Protein AF-A0A7Y6UFZ5-F1 (afdb_monomer)

Mean predicted aligned error: 14.26 Å

pLDDT: mean 81.57, std 20.0, range [37.06, 98.56]

Radius of gyration: 26.47 Å; Cα contacts (8 Å, |Δi|>4): 236; chains: 1; bounding box: 90×26×56 Å

Structure (mmCIF, N/CA/C/O backbone):
data_AF-A0A7Y6UFZ5-F1
#
_entry.id   AF-A0A7Y6UFZ5-F1
#
loop_
_atom_site.group_PDB
_atom_site.id
_atom_site.type_symbol
_atom_site.label_atom_id
_atom_site.label_alt_id
_atom_site.label_comp_id
_atom_site.label_asym_id
_atom_site.label_entity_id
_atom_site.label_seq_id
_atom_site.pdbx_PDB_ins_code
_atom_site.Cartn_x
_atom_site.Cartn_y
_atom_site.Cartn_z
_atom_site.occupancy
_atom_site.B_iso_or_equiv
_atom_site.auth_seq_id
_atom_site.auth_comp_id
_atom_site.auth_asym_id
_atom_site.auth_atom_id
_atom_site.pdbx_PDB_model_num
ATOM 1 N N . MET A 1 1 ? 37.776 -9.067 -26.730 1.00 43.53 1 MET A N 1
ATOM 2 C CA . MET A 1 1 ? 36.365 -8.704 -26.472 1.00 43.53 1 MET A CA 1
ATOM 3 C C . MET A 1 1 ? 35.524 -9.290 -27.595 1.00 43.53 1 MET A C 1
ATOM 5 O O . MET A 1 1 ? 35.653 -8.850 -28.727 1.00 43.53 1 MET A O 1
ATOM 9 N N . GLN A 1 2 ? 34.776 -10.357 -27.317 1.00 44.69 2 GLN A N 1
ATOM 10 C CA . GLN A 1 2 ? 33.987 -11.095 -28.309 1.00 44.69 2 GLN A CA 1
ATOM 11 C C . GLN A 1 2 ? 32.560 -10.531 -28.313 1.00 44.69 2 GLN A C 1
ATOM 13 O O . GLN A 1 2 ? 31.870 -10.608 -27.299 1.00 44.69 2 GLN A O 1
ATOM 18 N N . ARG A 1 3 ? 32.130 -9.934 -29.431 1.00 48.25 3 ARG A N 1
ATOM 19 C CA . ARG A 1 3 ? 30.730 -9.545 -29.645 1.00 48.25 3 ARG A CA 1
ATOM 20 C C . ARG A 1 3 ? 29.915 -10.808 -29.917 1.00 48.25 3 ARG A C 1
ATOM 22 O O . ARG A 1 3 ? 30.244 -11.560 -30.829 1.00 48.25 3 ARG A O 1
ATOM 29 N N . ARG A 1 4 ? 28.881 -11.046 -29.113 1.00 58.22 4 ARG A N 1
ATOM 30 C CA . ARG A 1 4 ? 27.859 -12.061 -29.377 1.00 58.22 4 ARG A CA 1
ATOM 31 C C . ARG A 1 4 ? 26.623 -11.344 -29.897 1.00 58.22 4 ARG A C 1
ATOM 33 O O . ARG A 1 4 ? 26.007 -10.582 -29.160 1.00 58.22 4 ARG A O 1
ATOM 40 N N . GLU A 1 5 ? 26.308 -11.567 -31.164 1.00 55.03 5 GLU A N 1
ATOM 41 C CA . GLU A 1 5 ? 25.048 -11.146 -31.767 1.00 55.03 5 GLU A CA 1
ATOM 42 C C . GLU A 1 5 ? 23.989 -12.202 -31.439 1.00 55.03 5 GLU A C 1
ATOM 44 O O . GLU A 1 5 ? 24.172 -13.385 -31.728 1.00 55.03 5 GLU A O 1
ATOM 49 N N . PHE A 1 6 ? 22.911 -11.785 -30.774 1.00 57.38 6 PHE A N 1
ATOM 50 C CA . PHE A 1 6 ? 21.742 -12.621 -30.515 1.00 57.38 6 PHE A CA 1
ATOM 51 C C . PHE A 1 6 ? 20.634 -12.196 -31.477 1.00 57.38 6 PHE A C 1
ATOM 53 O O . PHE A 1 6 ? 20.006 -11.151 -31.317 1.00 57.38 6 PHE A O 1
ATOM 60 N N . MET A 1 7 ? 20.442 -13.010 -32.509 1.00 42.91 7 MET A N 1
ATOM 61 C CA . MET A 1 7 ? 19.398 -12.870 -33.513 1.00 42.91 7 MET A CA 1
ATOM 62 C C . MET A 1 7 ? 18.143 -13.586 -32.999 1.00 42.91 7 MET A C 1
ATOM 64 O O . MET A 1 7 ? 18.094 -14.813 -32.962 1.00 42.91 7 MET A O 1
ATOM 68 N N . TRP A 1 8 ? 17.142 -12.822 -32.562 1.00 44.03 8 TRP A N 1
ATOM 69 C CA . TRP A 1 8 ? 15.833 -13.353 -32.177 1.00 44.03 8 TRP A CA 1
ATOM 70 C C . TRP A 1 8 ? 14.932 -13.414 -33.412 1.00 44.03 8 TRP A C 1
ATOM 72 O O . TRP A 1 8 ? 14.531 -12.385 -33.952 1.00 44.03 8 TRP A O 1
ATOM 82 N N . MET A 1 9 ? 14.619 -14.628 -33.871 1.00 52.88 9 MET A N 1
ATOM 83 C CA . MET A 1 9 ? 13.541 -14.851 -34.834 1.00 52.88 9 MET A CA 1
ATOM 84 C C . MET A 1 9 ? 12.204 -14.845 -34.088 1.00 52.88 9 MET A C 1
ATOM 86 O O . MET A 1 9 ? 11.879 -15.792 -33.375 1.00 52.88 9 MET A O 1
ATOM 90 N N . PHE A 1 10 ? 11.427 -13.774 -34.257 1.00 50.97 10 PHE A N 1
ATOM 91 C CA . PHE A 1 10 ? 10.026 -13.741 -33.851 1.00 50.97 10 PHE A CA 1
ATOM 92 C C . PHE A 1 10 ? 9.200 -14.549 -34.853 1.00 50.97 10 PHE A C 1
ATOM 94 O O . PHE A 1 10 ? 8.968 -14.126 -35.985 1.00 50.97 10 PHE A O 1
ATOM 101 N N . GLY A 1 11 ? 8.790 -15.740 -34.417 1.00 48.12 11 GLY A N 1
ATOM 102 C CA . GLY A 1 11 ? 7.808 -16.572 -35.095 1.00 48.12 11 GLY A CA 1
ATOM 103 C C . GLY A 1 11 ? 6.461 -15.858 -35.150 1.00 48.12 11 GLY A C 1
ATOM 104 O O . GLY A 1 11 ? 5.828 -15.585 -34.136 1.00 48.12 11 GLY A O 1
ATOM 105 N N . SER A 1 12 ? 6.078 -15.542 -36.375 1.00 51.16 12 SER A N 1
ATOM 106 C CA . SER A 1 12 ? 4.826 -14.977 -36.850 1.00 51.16 12 SER A CA 1
ATOM 107 C C . SER A 1 12 ? 3.555 -15.679 -36.361 1.00 51.16 12 SER A C 1
ATOM 109 O O . SER A 1 12 ? 3.468 -16.903 -36.397 1.00 51.16 12 SER A O 1
ATOM 111 N N . GLY A 1 13 ? 2.510 -14.874 -36.148 1.00 46.84 13 GLY A N 1
ATOM 112 C CA . GLY A 1 13 ? 1.192 -15.179 -36.712 1.00 46.84 13 GLY A CA 1
ATOM 113 C C . GLY A 1 13 ? 0.155 -15.748 -35.750 1.00 46.84 13 GLY A C 1
ATOM 114 O O . GLY A 1 13 ? -0.060 -16.951 -35.698 1.00 46.84 13 GLY A O 1
ATOM 115 N N . GLY A 1 14 ? -0.582 -14.858 -35.088 1.00 37.06 14 GLY A N 1
ATOM 116 C CA . GLY A 1 14 ? -1.849 -15.181 -34.436 1.00 37.06 14 GLY A CA 1
ATOM 117 C C . GLY A 1 14 ? -2.804 -14.000 -34.546 1.00 37.06 14 GLY A C 1
ATOM 118 O O . GLY A 1 14 ? -2.884 -13.179 -33.639 1.00 37.06 14 GLY A O 1
ATOM 119 N N . LEU A 1 15 ? -3.479 -13.875 -35.689 1.00 50.00 15 LEU A N 1
ATOM 120 C CA . LEU A 1 15 ? -4.545 -12.900 -35.906 1.00 50.00 15 LEU A CA 1
ATOM 121 C C . LEU A 1 15 ? -5.820 -13.441 -35.234 1.00 50.00 15 LEU A C 1
ATOM 123 O O . LEU A 1 15 ? -6.405 -14.402 -35.726 1.00 50.00 15 LEU A O 1
ATOM 127 N N . ILE A 1 16 ? -6.244 -12.863 -34.108 1.00 48.47 16 ILE A N 1
ATOM 128 C CA . ILE A 1 16 ? -7.549 -13.172 -33.502 1.00 48.47 16 ILE A CA 1
ATOM 129 C C . ILE A 1 16 ? -8.570 -12.187 -34.074 1.00 48.47 16 ILE A C 1
ATOM 131 O O . ILE A 1 16 ? -8.627 -11.025 -33.678 1.00 48.47 16 ILE A O 1
ATOM 135 N N . THR A 1 17 ? -9.371 -12.644 -35.034 1.00 46.22 17 THR A N 1
ATOM 136 C CA . THR A 1 17 ? -10.566 -11.933 -35.502 1.00 46.22 17 THR A CA 1
ATOM 137 C C . THR A 1 17 ? -11.717 -12.188 -34.536 1.00 46.22 17 THR A C 1
ATOM 139 O O . THR A 1 17 ? -12.240 -13.299 -34.470 1.00 46.22 17 THR A O 1
ATOM 142 N N . PHE A 1 18 ? -12.133 -11.156 -33.805 1.00 46.12 18 PHE A N 1
ATOM 143 C CA . PHE A 1 18 ? -13.390 -11.165 -33.065 1.00 46.12 18 PHE A CA 1
ATOM 144 C C . PHE A 1 18 ? -14.538 -10.899 -34.042 1.00 46.12 18 PHE A C 1
ATOM 146 O O . PHE A 1 18 ? -14.662 -9.803 -34.585 1.00 46.12 18 PHE A O 1
ATOM 153 N N . VAL A 1 19 ? -15.374 -11.910 -34.274 1.00 50.25 19 VAL A N 1
ATOM 154 C CA . VAL A 1 19 ? -16.651 -11.745 -34.971 1.00 50.25 19 VAL A CA 1
ATOM 155 C C . VAL A 1 19 ? -17.682 -11.339 -33.921 1.00 50.25 19 VAL A C 1
ATOM 157 O O . VAL A 1 19 ? -18.160 -12.170 -33.154 1.00 50.25 19 VAL A O 1
ATOM 160 N N . ALA A 1 20 ? -17.996 -10.045 -33.855 1.00 50.38 20 ALA A N 1
ATOM 161 C CA . ALA A 1 20 ? -19.143 -9.548 -33.107 1.00 50.38 20 ALA A CA 1
ATOM 162 C C . ALA A 1 20 ? -20.418 -9.888 -33.894 1.00 50.38 20 ALA A C 1
ATOM 164 O O . ALA A 1 20 ? -20.831 -9.150 -34.788 1.00 50.38 20 ALA A O 1
ATOM 165 N N . GLY A 1 21 ? -21.011 -11.044 -33.594 1.00 45.69 21 GLY A N 1
ATOM 166 C CA . GLY A 1 21 ? -22.347 -11.397 -34.059 1.00 45.69 21 GLY A CA 1
ATOM 167 C C . GLY A 1 21 ? -23.394 -10.600 -33.283 1.00 45.69 21 GLY A C 1
ATOM 168 O O . GLY A 1 21 ? -23.629 -10.865 -32.109 1.00 45.69 21 GLY A O 1
ATOM 169 N N . CYS A 1 22 ? -24.007 -9.613 -33.935 1.00 56.56 22 CYS A N 1
ATOM 170 C CA . CYS A 1 22 ? -25.325 -9.117 -33.550 1.00 56.56 22 CYS A CA 1
ATOM 171 C C . CYS A 1 22 ? -26.366 -10.077 -34.127 1.00 56.56 22 CYS A C 1
ATOM 173 O O . CYS A 1 22 ? -26.484 -10.164 -35.348 1.00 56.56 22 CYS A O 1
ATOM 175 N N . GLU A 1 23 ? -27.146 -10.737 -33.275 1.00 58.31 23 GLU A N 1
ATOM 176 C CA . GLU A 1 23 ? -28.386 -11.385 -33.699 1.00 58.31 23 GLU A CA 1
ATOM 177 C C . GLU A 1 23 ? -29.549 -10.891 -32.819 1.00 58.31 23 GLU A C 1
ATOM 179 O O . GLU A 1 23 ? -29.431 -10.905 -31.589 1.00 58.31 23 GLU A O 1
ATOM 184 N N . PRO A 1 24 ? -30.639 -10.374 -33.420 1.00 60.69 24 PRO A N 1
ATOM 185 C CA . PRO A 1 24 ? -31.780 -9.840 -32.697 1.00 60.69 24 PRO A CA 1
ATOM 186 C C . PRO A 1 24 ? -32.853 -10.915 -32.497 1.00 60.69 24 PRO A C 1
ATOM 188 O O . PRO A 1 24 ? -33.201 -11.637 -33.427 1.00 60.69 24 PRO A O 1
ATOM 191 N N . GLY A 1 25 ? -33.484 -10.918 -31.323 1.00 52.09 25 GLY A N 1
ATOM 192 C CA . GLY A 1 25 ? -34.862 -11.390 -31.198 1.00 52.09 25 GLY A CA 1
ATOM 193 C C . GLY A 1 25 ? -35.097 -12.536 -30.222 1.00 52.09 25 GLY A C 1
ATOM 194 O O . GLY A 1 25 ? -34.839 -13.694 -30.516 1.00 52.09 25 GLY A O 1
ATOM 195 N N . ALA A 1 26 ? -35.745 -12.197 -29.110 1.00 53.31 26 ALA A N 1
ATOM 196 C CA . ALA A 1 26 ? -36.861 -12.967 -28.569 1.00 53.31 26 ALA A CA 1
ATOM 197 C C . ALA A 1 26 ? -37.647 -12.041 -27.634 1.00 53.31 26 ALA A C 1
ATOM 199 O O . ALA A 1 26 ? -37.278 -11.811 -26.485 1.00 53.31 26 ALA A O 1
ATOM 200 N N . GLN A 1 27 ? -38.708 -11.442 -28.168 1.00 60.69 27 GLN A N 1
ATOM 201 C CA . GLN A 1 27 ? -39.656 -10.644 -27.404 1.00 60.69 27 GLN A CA 1
ATOM 202 C C . GLN A 1 27 ? -40.554 -11.611 -26.624 1.00 60.69 27 GLN A C 1
ATOM 204 O O . GLN A 1 27 ? -41.340 -12.346 -27.219 1.00 60.69 27 GLN A O 1
ATOM 209 N N . ALA A 1 28 ? -40.380 -11.668 -25.304 1.00 65.81 28 ALA A N 1
ATOM 210 C CA . ALA A 1 28 ? -41.206 -12.493 -24.428 1.00 65.81 28 ALA A CA 1
ATOM 211 C C . ALA A 1 28 ? -42.622 -11.888 -24.285 1.00 65.81 28 ALA A C 1
ATOM 213 O O . ALA A 1 28 ? -42.754 -10.660 -24.260 1.00 65.81 28 ALA A O 1
ATOM 214 N N . PRO A 1 29 ? -43.679 -12.718 -24.197 1.00 63.66 29 PRO A N 1
ATOM 215 C CA . PRO A 1 29 ? -45.047 -12.243 -24.025 1.00 63.66 29 PRO A CA 1
ATOM 216 C C . PRO A 1 29 ? -45.249 -11.594 -22.650 1.00 63.66 29 PRO A C 1
ATOM 218 O O . PRO A 1 29 ? -44.685 -12.029 -21.646 1.00 63.66 29 PRO A O 1
ATOM 221 N N . ALA A 1 30 ? -46.072 -10.545 -22.632 1.00 59.56 30 ALA A N 1
ATOM 222 C CA . ALA A 1 30 ? -46.482 -9.835 -21.431 1.00 59.56 30 ALA A CA 1
ATOM 223 C C . ALA A 1 30 ? -47.196 -10.792 -20.464 1.00 59.56 30 ALA A C 1
ATOM 225 O O . ALA A 1 30 ? -48.185 -11.425 -20.830 1.00 59.56 30 ALA A O 1
ATOM 226 N N . ALA A 1 31 ? -46.675 -10.896 -19.243 1.00 64.12 31 ALA A N 1
ATOM 227 C CA . ALA A 1 31 ? -47.329 -11.604 -18.156 1.00 64.12 31 ALA A CA 1
ATOM 228 C C . ALA A 1 31 ? -48.384 -10.692 -17.515 1.00 64.12 31 ALA A C 1
ATOM 230 O O . ALA A 1 31 ? -48.092 -9.544 -17.170 1.00 64.12 31 ALA A O 1
ATOM 231 N N . ASP A 1 32 ? -49.598 -11.225 -17.376 1.00 63.84 32 ASP A N 1
ATOM 232 C CA . ASP A 1 32 ? -50.726 -10.606 -16.687 1.00 63.84 32 ASP A CA 1
ATOM 233 C C . ASP A 1 32 ? -50.349 -10.173 -15.265 1.00 63.84 32 ASP A C 1
ATOM 235 O O . ASP A 1 32 ? -49.819 -10.947 -14.462 1.00 63.84 32 ASP A O 1
ATOM 239 N N . ALA A 1 33 ? -50.652 -8.913 -14.957 1.00 54.88 33 ALA A N 1
ATOM 240 C CA . ALA A 1 33 ? -50.483 -8.326 -13.640 1.00 54.88 33 ALA A CA 1
ATOM 241 C C . ALA A 1 33 ? -51.493 -8.939 -12.658 1.00 54.88 33 ALA A C 1
ATOM 243 O O . ALA A 1 33 ? -52.692 -8.663 -12.716 1.00 54.88 33 ALA A O 1
ATOM 244 N N . ALA A 1 34 ? -50.996 -9.760 -11.735 1.00 73.19 34 ALA A N 1
ATOM 245 C CA . ALA A 1 34 ? -51.751 -10.177 -10.562 1.00 73.19 34 ALA A CA 1
ATOM 246 C C . ALA A 1 34 ? -51.944 -8.986 -9.593 1.00 73.19 34 ALA A C 1
ATOM 248 O O . ALA A 1 34 ? -51.053 -8.139 -9.482 1.00 73.19 34 ALA A O 1
ATOM 249 N N . PRO A 1 35 ? -53.084 -8.903 -8.884 1.00 65.81 35 PRO A N 1
ATOM 250 C CA . PRO A 1 35 ? -53.376 -7.808 -7.963 1.00 65.81 35 PRO A CA 1
ATOM 251 C C . PRO A 1 35 ? -52.439 -7.804 -6.747 1.00 65.81 35 PRO A C 1
ATOM 253 O O . PRO A 1 35 ? -52.196 -8.838 -6.122 1.00 65.81 35 PRO A O 1
ATOM 256 N N . SER A 1 36 ? -51.946 -6.609 -6.411 1.00 66.25 36 SER A N 1
ATOM 257 C CA . SER A 1 36 ? -51.137 -6.333 -5.222 1.00 66.25 36 SER A CA 1
ATOM 258 C C . SER A 1 36 ? -51.886 -6.694 -3.935 1.00 66.25 36 SER A C 1
ATOM 260 O O . SER A 1 36 ? -52.986 -6.178 -3.727 1.00 66.25 36 SER A O 1
ATOM 262 N N . PRO A 1 37 ? -51.303 -7.501 -3.031 1.00 65.88 37 PRO A N 1
ATOM 263 C CA . PRO A 1 37 ? -51.796 -7.593 -1.664 1.00 65.88 37 PRO A CA 1
ATOM 264 C C . PRO A 1 37 ? -51.531 -6.269 -0.931 1.00 65.88 37 PRO A C 1
ATOM 266 O O . PRO A 1 37 ? -50.429 -5.721 -0.994 1.00 65.88 37 PRO A O 1
ATOM 269 N N . GLU A 1 38 ? -52.555 -5.746 -0.255 1.00 67.00 38 GLU A N 1
ATOM 270 C CA . GLU A 1 38 ? -52.435 -4.575 0.615 1.00 67.00 38 GLU A CA 1
ATOM 271 C C . GLU A 1 38 ? -51.428 -4.852 1.748 1.00 67.00 38 GLU A C 1
ATOM 273 O O . GLU A 1 38 ? -51.445 -5.943 2.329 1.00 67.00 38 GLU A O 1
ATOM 278 N N . PRO A 1 39 ? -50.536 -3.901 2.081 1.00 65.44 39 PRO A N 1
ATOM 279 C CA . PRO A 1 39 ? -49.603 -4.081 3.179 1.00 65.44 39 PRO A CA 1
ATOM 280 C C . PRO A 1 39 ? -50.349 -4.013 4.515 1.00 65.44 39 PRO A C 1
ATOM 282 O O . PRO A 1 39 ? -50.883 -2.976 4.907 1.00 65.44 39 PRO A O 1
ATOM 285 N N . ASP A 1 40 ? -50.353 -5.148 5.208 1.00 61.59 40 ASP A N 1
ATOM 286 C CA . ASP A 1 40 ? -50.850 -5.320 6.569 1.00 61.59 40 ASP A CA 1
ATOM 287 C C . ASP A 1 40 ? -50.081 -4.355 7.493 1.00 61.59 40 ASP A C 1
ATOM 289 O O . ASP A 1 40 ? -48.881 -4.515 7.738 1.00 61.59 40 ASP A O 1
ATOM 293 N N . ALA A 1 41 ? -50.766 -3.311 7.967 1.00 57.84 41 ALA A N 1
ATOM 294 C CA . ALA A 1 41 ? -50.237 -2.279 8.854 1.00 57.84 41 ALA A CA 1
ATOM 295 C C . ALA A 1 41 ? -50.028 -2.842 10.268 1.00 57.84 41 ALA A C 1
ATOM 297 O O . ALA A 1 41 ? -50.727 -2.492 11.219 1.00 57.84 41 ALA A O 1
ATOM 298 N N . ARG A 1 42 ? -49.061 -3.747 10.419 1.00 58.31 42 ARG A N 1
ATOM 299 C CA . ARG A 1 42 ? -48.569 -4.162 11.731 1.00 58.31 42 ARG A CA 1
ATOM 300 C C . ARG A 1 42 ? -47.508 -3.168 12.161 1.00 58.31 42 ARG A C 1
ATOM 302 O O . ARG A 1 42 ? -46.457 -3.066 11.535 1.00 58.31 42 ARG A O 1
ATOM 309 N N . GLY A 1 43 ? -47.839 -2.415 13.208 1.00 57.50 43 GLY A N 1
ATOM 310 C CA . GLY A 1 43 ? -46.951 -1.459 13.851 1.00 57.50 43 GLY A CA 1
ATOM 311 C C . GLY A 1 43 ? -45.594 -2.093 14.129 1.00 57.50 43 GLY A C 1
ATOM 312 O O . GLY A 1 43 ? -45.472 -2.992 14.955 1.00 57.50 43 GLY A O 1
ATOM 313 N N . VAL A 1 44 ? -44.586 -1.635 13.396 1.00 53.06 44 VAL A N 1
ATOM 314 C CA . VAL A 1 44 ? -43.189 -1.841 13.749 1.00 53.06 44 VAL A CA 1
ATOM 315 C C . VAL A 1 44 ? -42.876 -0.841 14.848 1.00 53.06 44 VAL A C 1
ATOM 317 O O . VAL A 1 44 ? -42.816 0.364 14.605 1.00 53.06 44 VAL A O 1
ATOM 320 N N . ASP A 1 45 ? -42.732 -1.351 16.066 1.00 52.25 45 ASP A N 1
ATOM 321 C CA . ASP A 1 45 ? -42.211 -0.606 17.204 1.00 52.25 45 ASP A CA 1
ATOM 322 C C . ASP A 1 45 ? -40.857 0.009 16.816 1.00 52.25 45 ASP A C 1
ATOM 324 O O . ASP A 1 45 ? -39.828 -0.661 16.722 1.00 52.25 45 ASP A O 1
ATOM 328 N N . ALA A 1 46 ? -40.871 1.313 16.541 1.00 53.41 46 ALA A N 1
ATOM 329 C CA . ALA A 1 46 ? -39.768 2.089 15.979 1.00 53.41 46 ALA A CA 1
ATOM 330 C C . ALA A 1 46 ? -38.646 2.396 16.992 1.00 53.41 46 ALA A C 1
ATOM 332 O O . ALA A 1 46 ? -38.024 3.456 16.929 1.00 53.41 46 ALA A O 1
ATOM 333 N N . ALA A 1 47 ? -38.395 1.507 17.955 1.00 51.97 47 ALA A N 1
ATOM 334 C CA . ALA A 1 47 ? -37.569 1.825 19.117 1.00 51.97 47 ALA A CA 1
ATOM 335 C C . ALA A 1 47 ? -36.465 0.807 19.442 1.00 51.97 47 ALA A C 1
ATOM 337 O O . ALA A 1 47 ? -35.873 0.907 20.516 1.00 51.97 47 ALA A O 1
ATOM 338 N N . THR A 1 48 ? -36.152 -0.182 18.590 1.00 52.53 48 THR A N 1
ATOM 339 C CA . THR A 1 48 ? -35.164 -1.210 19.001 1.00 52.53 48 THR A CA 1
ATOM 340 C C . THR A 1 48 ? -34.326 -1.856 17.891 1.00 52.53 48 THR A C 1
ATOM 342 O O . THR A 1 48 ? 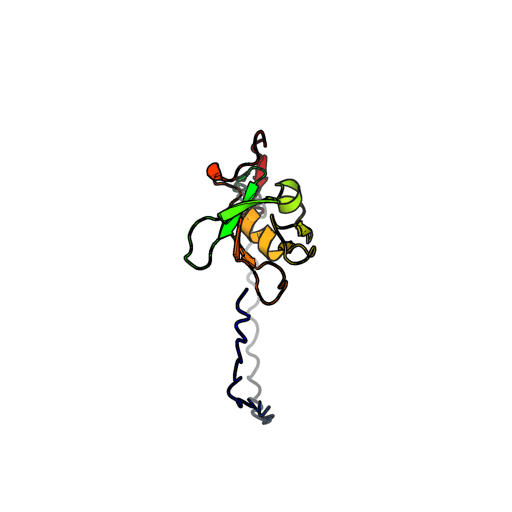-34.182 -3.074 17.870 1.00 52.53 48 THR A O 1
ATOM 345 N N . SER A 1 49 ? -33.693 -1.087 16.994 1.00 53.91 49 SER A N 1
ATOM 346 C CA . SER A 1 49 ? -32.580 -1.669 16.203 1.00 53.91 49 SER A CA 1
ATOM 347 C C . SER A 1 49 ? -31.500 -0.714 15.672 1.00 53.91 49 SER A C 1
ATOM 349 O O . SER A 1 49 ? -30.709 -1.121 14.826 1.00 53.91 49 SER A O 1
ATOM 351 N N . ILE A 1 50 ? -31.387 0.522 16.173 1.00 52.53 50 ILE A N 1
ATOM 352 C CA . ILE A 1 50 ? -30.325 1.448 15.713 1.00 52.53 50 ILE A CA 1
ATOM 353 C C . ILE A 1 50 ? -28.955 1.124 16.355 1.00 52.53 50 ILE A C 1
ATOM 355 O O . ILE A 1 50 ? -27.921 1.553 15.856 1.00 52.53 50 ILE A O 1
ATOM 359 N N . ASP A 1 51 ? -28.918 0.302 17.409 1.00 52.19 51 ASP A N 1
ATOM 360 C CA . ASP A 1 51 ? -27.742 0.174 18.288 1.00 52.19 51 ASP A CA 1
ATOM 361 C C . ASP A 1 51 ? -26.944 -1.139 18.135 1.00 52.19 51 ASP A C 1
ATOM 363 O O . ASP A 1 51 ? -26.083 -1.460 18.949 1.00 52.19 51 ASP A O 1
ATOM 367 N N . ALA A 1 52 ? -27.218 -1.934 17.093 1.00 53.59 52 ALA A N 1
ATOM 368 C CA . ALA A 1 52 ? -26.530 -3.214 16.871 1.00 53.59 52 ALA A CA 1
ATOM 369 C C . ALA A 1 52 ? -25.344 -3.131 15.895 1.00 53.59 52 ALA A C 1
ATOM 371 O O . ALA A 1 52 ? -24.691 -4.144 15.644 1.00 53.59 52 ALA A O 1
ATOM 372 N N . CYS A 1 53 ? -25.004 -1.944 15.383 1.00 62.59 53 CYS A N 1
ATOM 373 C CA . CYS A 1 53 ? -23.704 -1.749 14.748 1.00 62.59 53 CYS A CA 1
ATOM 374 C C . CYS A 1 53 ? -22.632 -1.606 15.825 1.00 62.59 53 CYS A C 1
ATOM 376 O O . CYS A 1 53 ? -22.074 -0.528 16.031 1.00 62.59 53 CYS A O 1
ATOM 378 N N . THR A 1 54 ? -22.318 -2.707 16.509 1.00 60.41 54 THR A N 1
ATOM 379 C CA . THR A 1 54 ? -21.012 -2.813 17.155 1.00 60.41 54 THR A CA 1
ATOM 380 C C . THR A 1 54 ? -19.987 -2.708 16.032 1.00 60.41 54 THR A C 1
ATOM 382 O O . THR A 1 54 ? -19.793 -3.659 15.276 1.00 60.41 54 THR A O 1
ATOM 385 N N . GLN A 1 55 ? -19.429 -1.511 15.843 1.00 72.38 55 GLN A N 1
ATOM 386 C CA . GLN A 1 55 ? -18.484 -1.238 14.770 1.00 72.38 55 GLN A CA 1
ATOM 387 C C . GLN A 1 55 ? -17.298 -2.170 14.971 1.00 72.38 55 GLN A C 1
ATOM 389 O O . GLN A 1 55 ? -16.567 -2.053 15.955 1.00 72.38 55 GLN A O 1
ATOM 394 N N . ALA A 1 56 ? -17.139 -3.144 14.080 1.00 86.75 56 ALA A N 1
ATOM 395 C CA . ALA A 1 56 ? -15.960 -3.983 14.103 1.00 86.75 56 ALA A CA 1
ATOM 396 C C . ALA A 1 56 ? -14.750 -3.069 13.871 1.00 86.75 56 ALA A C 1
ATOM 398 O O . ALA A 1 56 ? -14.725 -2.292 12.919 1.00 86.75 56 ALA A O 1
ATOM 399 N N . ILE A 1 57 ? -13.776 -3.112 14.774 1.00 92.44 57 ILE A N 1
ATOM 400 C CA . ILE A 1 57 ? -12.561 -2.302 14.676 1.00 92.44 57 ILE A CA 1
ATOM 401 C C . ILE A 1 57 ? -11.462 -3.173 14.081 1.00 92.44 57 ILE A C 1
ATOM 403 O O . ILE A 1 57 ? -11.209 -4.281 14.557 1.00 92.44 57 ILE A O 1
ATOM 407 N N . VAL A 1 58 ? -10.780 -2.653 13.064 1.00 95.00 58 VAL A N 1
ATOM 408 C CA . VAL A 1 58 ? -9.542 -3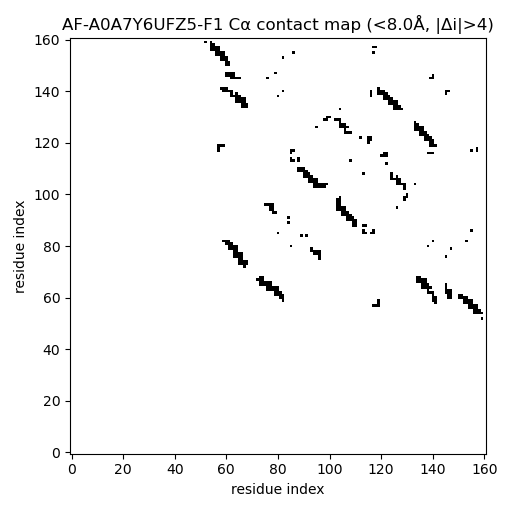.232 12.549 1.00 95.00 58 VAL A CA 1
ATOM 409 C C . VAL A 1 58 ? -8.390 -2.338 12.961 1.00 95.00 58 VAL A C 1
ATOM 411 O O . VAL A 1 58 ? -8.310 -1.179 12.568 1.00 95.00 58 VAL A O 1
ATOM 414 N N . LYS A 1 59 ? -7.473 -2.903 13.736 1.00 97.12 59 LYS A N 1
ATOM 415 C CA . LYS A 1 59 ? -6.219 -2.250 14.079 1.00 97.12 59 LYS A CA 1
ATOM 416 C C . LYS A 1 59 ? -5.228 -2.387 12.923 1.00 97.12 59 LYS A C 1
ATOM 418 O O . LYS A 1 59 ? -4.976 -3.502 12.466 1.00 97.12 59 LYS A O 1
ATOM 423 N N . MET A 1 60 ? -4.696 -1.263 12.456 1.00 97.69 60 MET A N 1
ATOM 424 C CA . MET A 1 60 ? -3.731 -1.171 11.354 1.00 97.69 60 MET A CA 1
ATOM 425 C C . MET A 1 60 ? -2.523 -0.336 11.759 1.00 97.69 60 MET A C 1
ATOM 427 O O . MET A 1 60 ? -2.576 0.408 12.733 1.00 97.69 60 MET A O 1
ATOM 431 N N . HIS A 1 61 ? -1.464 -0.397 10.965 1.00 98.56 61 HIS A N 1
ATOM 432 C CA . HIS A 1 61 ? -0.325 0.512 11.039 1.00 98.56 61 HIS A CA 1
ATOM 433 C C . HIS A 1 61 ? 0.100 0.924 9.626 1.00 98.56 61 HIS A C 1
ATOM 435 O O . HIS A 1 61 ? -0.252 0.262 8.644 1.00 98.56 61 HIS A O 1
ATOM 441 N N . ASP A 1 62 ? 0.892 1.992 9.504 1.00 98.50 62 ASP A N 1
ATOM 442 C CA . ASP A 1 62 ? 1.534 2.297 8.223 1.00 98.50 62 ASP A CA 1
ATOM 443 C C . ASP A 1 62 ? 2.392 1.095 7.811 1.00 98.50 62 ASP A C 1
ATOM 445 O O . ASP A 1 62 ? 3.116 0.511 8.627 1.00 98.50 62 ASP A O 1
ATOM 449 N N . THR A 1 63 ? 2.272 0.682 6.554 1.00 98.56 63 THR A N 1
ATOM 450 C CA . THR A 1 63 ? 2.835 -0.583 6.077 1.00 98.56 63 THR A CA 1
ATOM 451 C C . THR A 1 63 ? 3.612 -0.378 4.785 1.00 98.56 63 THR A C 1
ATOM 453 O O . THR A 1 63 ? 3.269 0.468 3.955 1.00 98.56 63 THR A O 1
ATOM 456 N N . ASN A 1 64 ? 4.686 -1.139 4.617 1.00 98.56 64 ASN A N 1
ATOM 457 C CA . ASN A 1 64 ? 5.419 -1.199 3.363 1.00 98.56 64 ASN A CA 1
ATOM 458 C C . ASN A 1 64 ? 4.752 -2.213 2.434 1.00 98.56 64 ASN A C 1
ATOM 460 O O 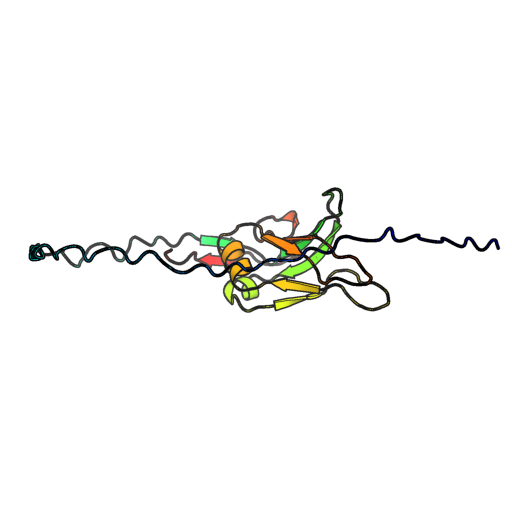. ASN A 1 64 ? 4.356 -3.299 2.859 1.00 98.56 64 ASN A O 1
ATOM 464 N N . ALA A 1 65 ? 4.705 -1.911 1.142 1.00 98.19 65 ALA A N 1
ATOM 465 C CA . ALA A 1 65 ? 4.437 -2.937 0.153 1.00 98.19 65 ALA A CA 1
ATOM 466 C C . ALA A 1 65 ? 5.598 -3.942 0.094 1.00 98.19 65 ALA A C 1
ATOM 468 O O . ALA A 1 65 ? 6.776 -3.577 0.083 1.00 98.19 65 ALA A O 1
ATOM 469 N N . GLN A 1 66 ? 5.264 -5.226 0.010 1.00 98.31 66 GLN A N 1
ATOM 470 C CA . GLN A 1 66 ? 6.226 -6.306 -0.150 1.00 98.31 66 GLN A CA 1
ATOM 471 C C . GLN A 1 66 ? 6.261 -6.740 -1.610 1.00 98.31 66 GLN A C 1
ATOM 473 O O . GLN A 1 66 ? 5.293 -7.288 -2.138 1.00 98.31 66 GLN A O 1
ATOM 478 N N . ALA A 1 67 ? 7.407 -6.547 -2.251 1.00 97.38 67 ALA A N 1
ATOM 479 C CA . ALA A 1 67 ? 7.667 -7.075 -3.578 1.00 97.38 67 ALA A CA 1
ATOM 480 C C . ALA A 1 67 ? 7.664 -8.605 -3.623 1.00 97.38 67 ALA A C 1
ATOM 482 O O . ALA A 1 67 ? 8.132 -9.256 -2.687 1.00 97.38 67 ALA A O 1
ATOM 483 N N . LEU A 1 68 ? 7.243 -9.169 -4.749 1.00 96.06 68 LEU A N 1
ATOM 484 C CA . LEU A 1 68 ? 7.355 -10.590 -5.048 1.00 96.06 68 LEU A CA 1
ATOM 485 C C . LEU A 1 68 ? 8.224 -10.793 -6.289 1.00 96.06 68 LEU A C 1
ATOM 487 O O . LEU A 1 68 ? 8.045 -10.126 -7.312 1.00 96.06 68 LEU A O 1
ATOM 491 N N . TYR A 1 69 ? 9.158 -11.732 -6.195 1.00 89.50 69 TYR A N 1
ATOM 492 C CA . TYR A 1 69 ? 9.847 -12.266 -7.362 1.00 89.50 69 TYR A CA 1
ATOM 493 C C . TYR A 1 69 ? 8.928 -13.223 -8.134 1.00 89.50 69 TYR A C 1
ATOM 495 O O . TYR A 1 69 ? 7.901 -13.675 -7.625 1.00 89.50 69 TYR A O 1
ATOM 503 N N . LEU A 1 70 ? 9.293 -13.539 -9.381 1.00 87.69 70 LEU A N 1
ATOM 504 C CA . LEU A 1 70 ? 8.500 -14.421 -10.251 1.00 87.69 70 LEU A CA 1
ATOM 505 C C . LEU A 1 70 ? 8.341 -15.843 -9.691 1.00 87.69 70 LEU A C 1
ATOM 507 O O . LEU A 1 70 ? 7.371 -16.521 -10.008 1.00 87.69 70 LEU A O 1
ATOM 511 N N . ASP A 1 71 ? 9.277 -16.283 -8.852 1.00 91.38 71 ASP A N 1
ATOM 512 C CA . ASP A 1 71 ? 9.232 -17.570 -8.151 1.00 91.38 71 ASP A CA 1
ATOM 513 C C . ASP A 1 71 ? 8.401 -17.528 -6.850 1.00 91.38 71 ASP A C 1
ATOM 515 O O . ASP A 1 71 ? 8.333 -18.517 -6.122 1.00 91.38 71 ASP A O 1
ATOM 519 N N . GLY A 1 72 ? 7.771 -16.387 -6.546 1.00 88.12 72 GLY A N 1
ATOM 520 C CA . GLY A 1 72 ? 6.977 -16.162 -5.339 1.00 88.12 72 GLY A CA 1
ATOM 521 C C . GLY A 1 72 ? 7.799 -15.844 -4.089 1.00 88.12 72 GLY A C 1
ATOM 522 O O . GLY A 1 72 ? 7.217 -15.616 -3.025 1.00 88.12 72 GLY A O 1
ATOM 523 N N . THR A 1 73 ? 9.132 -15.801 -4.178 1.00 94.25 73 THR A N 1
ATOM 524 C CA . THR A 1 73 ? 9.971 -15.407 -3.044 1.00 94.25 73 THR A CA 1
ATOM 525 C C . THR A 1 73 ? 9.850 -13.905 -2.758 1.00 94.25 73 THR A C 1
ATOM 527 O O . THR A 1 73 ? 9.491 -13.096 -3.621 1.00 94.25 73 THR A O 1
ATOM 530 N N . LYS A 1 74 ? 10.104 -13.519 -1.500 1.00 96.00 74 LYS A N 1
ATOM 531 C CA . LYS A 1 74 ? 9.968 -12.129 -1.043 1.00 96.00 74 LYS A CA 1
ATOM 532 C C . LYS A 1 74 ? 11.126 -11.283 -1.580 1.00 96.00 74 LYS A C 1
ATOM 534 O O . LYS A 1 74 ? 12.290 -11.599 -1.345 1.00 96.00 74 LYS A O 1
ATOM 539 N N . GLY A 1 75 ? 10.788 -10.197 -2.268 1.00 94.50 75 GLY A N 1
ATOM 540 C CA . GLY A 1 75 ? 11.722 -9.141 -2.649 1.00 94.50 75 GLY A CA 1
ATOM 541 C C . GLY A 1 75 ? 11.952 -8.125 -1.524 1.00 94.50 75 GLY A C 1
ATOM 542 O O . GLY A 1 75 ? 11.693 -8.415 -0.355 1.00 94.50 75 GLY A O 1
ATOM 543 N N . PRO A 1 76 ? 12.438 -6.918 -1.838 1.00 96.62 76 PRO A N 1
ATOM 544 C CA . PRO A 1 76 ? 12.566 -5.853 -0.852 1.00 96.62 76 PRO A CA 1
ATOM 545 C C . PRO A 1 76 ? 11.214 -5.205 -0.515 1.00 96.62 76 PRO A C 1
ATOM 547 O O . PRO A 1 76 ? 10.243 -5.282 -1.272 1.00 96.62 76 PRO A O 1
ATOM 550 N N . LEU A 1 77 ? 11.184 -4.526 0.631 1.00 97.31 77 LEU A N 1
ATOM 551 C CA . LEU A 1 77 ? 10.099 -3.624 0.997 1.00 97.31 77 LEU A CA 1
ATOM 552 C C . LEU A 1 77 ? 10.182 -2.341 0.170 1.00 97.31 77 LEU A C 1
ATOM 554 O O . LEU A 1 77 ? 11.265 -1.856 -0.161 1.00 97.31 77 LEU A O 1
ATOM 558 N N . THR A 1 78 ? 9.030 -1.791 -0.175 1.00 96.88 78 THR A N 1
ATOM 559 C CA . THR A 1 78 ? 8.909 -0.601 -1.012 1.00 96.88 78 THR A CA 1
ATOM 560 C C . THR A 1 78 ? 7.629 0.142 -0.682 1.00 96.88 78 THR A C 1
ATOM 562 O O . THR A 1 78 ? 6.759 -0.457 -0.072 1.00 96.88 78 THR A O 1
ATOM 565 N N . GLY A 1 79 ? 7.526 1.411 -1.087 1.00 96.00 79 GLY A N 1
ATOM 566 C CA . GLY A 1 79 ? 6.325 2.246 -1.016 1.00 96.00 79 GLY A CA 1
ATOM 567 C C . GLY A 1 79 ? 5.532 2.173 0.295 1.00 96.00 79 GLY A C 1
ATOM 568 O O . GLY A 1 79 ? 4.858 1.193 0.599 1.00 96.00 79 GLY A O 1
ATOM 569 N N . VAL A 1 80 ? 5.534 3.261 1.056 1.00 97.88 80 VAL A N 1
ATOM 570 C CA . VAL A 1 80 ? 4.750 3.329 2.292 1.00 97.88 80 VAL A CA 1
ATOM 571 C C . VAL A 1 80 ? 3.283 3.613 1.975 1.00 97.88 80 VAL A C 1
ATOM 573 O O . VAL A 1 80 ? 2.961 4.659 1.412 1.00 97.88 80 VAL A O 1
ATOM 576 N N . VAL A 1 81 ? 2.405 2.696 2.380 1.00 98.25 81 VAL A N 1
ATOM 577 C CA . VAL A 1 81 ? 0.953 2.887 2.399 1.00 98.25 81 VAL A CA 1
ATOM 578 C C . VAL A 1 81 ? 0.556 3.288 3.812 1.00 98.25 81 VAL A C 1
ATOM 580 O O . VAL A 1 81 ? 0.688 2.500 4.751 1.00 98.25 81 VAL A O 1
ATOM 583 N N . THR A 1 82 ? 0.089 4.524 3.974 1.00 98.31 82 THR A N 1
ATOM 584 C CA . THR A 1 82 ? -0.288 5.032 5.297 1.00 98.31 82 THR A CA 1
ATOM 585 C C . THR A 1 82 ? -1.725 4.676 5.642 1.00 98.31 82 THR A C 1
ATOM 587 O O . THR A 1 82 ? -2.596 4.620 4.768 1.00 98.31 82 THR A O 1
ATOM 590 N N . VAL A 1 83 ? -2.024 4.511 6.931 1.00 97.75 83 VAL A N 1
ATOM 591 C CA . VAL A 1 83 ? -3.408 4.295 7.380 1.00 97.75 83 VAL A CA 1
ATOM 592 C C . VAL A 1 83 ? -4.294 5.479 6.98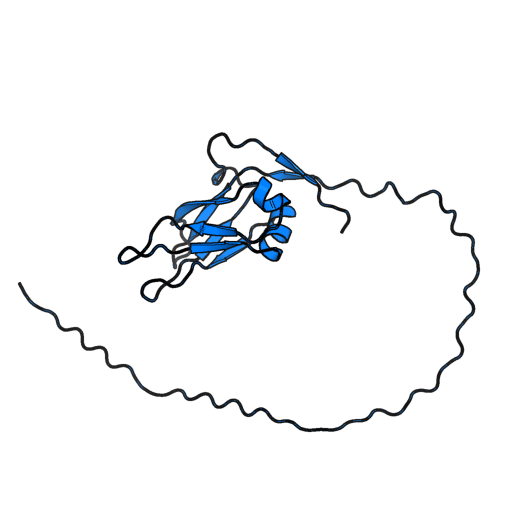0 1.00 97.75 83 VAL A C 1
ATOM 594 O O . VAL A 1 83 ? -5.445 5.291 6.596 1.00 97.75 83 VAL A O 1
ATOM 597 N N . ALA A 1 84 ? -3.752 6.701 6.970 1.00 97.56 84 ALA A N 1
ATOM 598 C CA . ALA A 1 84 ? -4.471 7.885 6.503 1.00 97.56 84 ALA A CA 1
ATOM 599 C C . ALA A 1 84 ? -4.909 7.771 5.030 1.00 97.56 84 ALA A C 1
ATOM 601 O O . ALA A 1 84 ? -6.042 8.126 4.704 1.00 97.56 84 ALA A O 1
ATOM 602 N N . GLN A 1 85 ? -4.055 7.235 4.148 1.00 97.25 85 GLN A N 1
ATOM 603 C CA . GLN A 1 85 ? -4.425 6.954 2.754 1.00 97.25 85 GLN A CA 1
ATOM 604 C C . GLN A 1 85 ? -5.515 5.884 2.676 1.00 97.25 85 GLN A C 1
ATOM 606 O O . GLN A 1 85 ? -6.490 6.063 1.944 1.00 97.25 85 GLN A O 1
ATOM 611 N N . VAL A 1 86 ? -5.391 4.815 3.473 1.00 96.50 86 VAL A N 1
ATOM 612 C CA . VAL A 1 86 ? -6.408 3.758 3.555 1.00 96.50 86 VAL A CA 1
ATOM 613 C C . VAL A 1 86 ? -7.757 4.337 3.966 1.00 96.50 86 VAL A C 1
ATOM 615 O O . VAL A 1 86 ? -8.750 4.083 3.291 1.00 96.50 86 VAL A O 1
ATOM 618 N N . ILE A 1 87 ? -7.804 5.166 5.012 1.00 95.50 87 ILE A N 1
ATOM 619 C CA . ILE A 1 87 ? -9.027 5.824 5.489 1.00 95.50 87 ILE A CA 1
ATOM 620 C C . ILE A 1 87 ? -9.608 6.752 4.417 1.00 95.50 87 ILE A C 1
ATOM 622 O O . ILE A 1 87 ? -10.808 6.664 4.138 1.00 95.50 87 ILE A O 1
ATOM 626 N N . ALA A 1 88 ? -8.775 7.591 3.793 1.00 96.00 88 ALA A N 1
ATOM 627 C CA . ALA A 1 88 ? -9.205 8.537 2.767 1.00 96.00 88 ALA A CA 1
ATOM 628 C C . ALA A 1 88 ? -9.796 7.838 1.532 1.00 96.00 88 ALA A C 1
ATOM 630 O O . ALA A 1 88 ? -10.760 8.332 0.955 1.00 96.00 88 ALA A O 1
ATOM 631 N N . GLY A 1 89 ? -9.251 6.681 1.137 1.00 94.75 89 GLY A N 1
ATOM 632 C CA . GLY A 1 89 ? -9.729 5.924 -0.022 1.00 94.75 89 GLY A CA 1
ATOM 633 C C . GLY A 1 89 ? -9.465 6.604 -1.371 1.00 94.75 89 GLY A C 1
ATOM 634 O O . GLY A 1 89 ? -10.043 6.206 -2.381 1.00 94.75 89 GLY A O 1
ATOM 635 N N . THR A 1 90 ? -8.615 7.632 -1.398 1.00 93.50 90 THR A N 1
ATOM 636 C CA . THR A 1 90 ? -8.271 8.389 -2.606 1.00 93.50 90 THR A CA 1
ATOM 637 C C . THR A 1 90 ? -7.165 7.689 -3.376 1.00 93.50 90 THR A C 1
ATOM 639 O O . THR A 1 90 ? -6.136 7.351 -2.792 1.00 93.50 90 THR A O 1
ATOM 642 N N . THR A 1 91 ? -7.339 7.543 -4.692 1.00 97.69 91 THR A N 1
ATOM 643 C CA . THR A 1 91 ? -6.330 6.951 -5.576 1.00 97.69 91 THR A CA 1
ATOM 644 C C . THR A 1 91 ? -4.957 7.587 -5.366 1.00 97.69 91 THR A C 1
ATOM 646 O O . THR A 1 91 ? -4.801 8.803 -5.480 1.00 97.69 91 THR A O 1
ATOM 649 N N . VAL A 1 92 ? -3.953 6.753 -5.104 1.00 97.75 92 VAL A N 1
ATOM 650 C CA . VAL A 1 92 ? -2.562 7.174 -4.912 1.00 97.75 92 VAL A CA 1
ATOM 651 C C . VAL A 1 92 ? -1.657 6.338 -5.800 1.00 97.75 92 VAL A C 1
ATOM 653 O O . VAL A 1 92 ? -1.862 5.137 -5.956 1.00 97.75 92 VAL A O 1
ATOM 656 N N . THR A 1 93 ? -0.654 6.977 -6.393 1.00 98.25 93 THR A N 1
ATOM 657 C CA . THR A 1 93 ? 0.407 6.290 -7.131 1.00 98.25 93 THR A CA 1
ATOM 658 C C . THR A 1 93 ? 1.712 6.473 -6.382 1.00 98.25 93 THR A C 1
ATOM 660 O O . THR A 1 93 ? 2.095 7.602 -6.080 1.00 98.25 93 THR A O 1
ATOM 663 N N . LEU A 1 94 ? 2.367 5.361 -6.077 1.00 97.81 94 LEU A N 1
ATOM 664 C CA . LEU A 1 94 ? 3.598 5.311 -5.306 1.00 97.81 94 LEU A CA 1
ATOM 665 C C . LEU A 1 94 ? 4.738 4.778 -6.165 1.00 97.81 94 LEU A C 1
ATOM 667 O O . LEU A 1 94 ? 4.540 3.998 -7.101 1.00 97.81 94 LEU A O 1
ATOM 671 N N . ASP A 1 95 ? 5.933 5.228 -5.820 1.00 96.62 95 ASP A N 1
ATOM 672 C CA . ASP A 1 95 ? 7.181 4.798 -6.424 1.00 96.62 95 ASP A CA 1
ATOM 673 C C . ASP A 1 95 ? 7.584 3.414 -5.900 1.00 96.62 95 ASP A C 1
ATOM 675 O O . ASP A 1 95 ? 7.409 3.084 -4.723 1.00 96.62 95 ASP A O 1
ATOM 679 N N . PHE A 1 96 ? 8.122 2.598 -6.799 1.00 95.69 96 PHE A N 1
ATOM 680 C CA . PHE A 1 96 ? 8.662 1.283 -6.492 1.00 95.69 96 PHE A CA 1
ATOM 681 C C . PHE A 1 96 ? 10.166 1.362 -6.213 1.00 95.69 96 PHE A C 1
ATOM 683 O O . PHE A 1 96 ? 10.838 2.291 -6.644 1.00 95.69 96 PHE A O 1
ATOM 690 N N . TRP A 1 97 ? 10.740 0.369 -5.526 1.00 90.69 97 TRP A N 1
ATOM 691 C CA . TRP A 1 97 ? 12.118 0.478 -5.022 1.00 90.69 97 TRP A CA 1
ATOM 692 C C . TRP A 1 97 ? 13.167 0.629 -6.130 1.00 90.69 97 TRP A C 1
ATOM 694 O O . TRP A 1 97 ? 14.271 1.104 -5.865 1.00 90.69 97 TRP A O 1
ATOM 704 N N . HIS A 1 98 ? 12.850 0.185 -7.350 1.00 90.31 98 HIS A N 1
ATOM 705 C CA . HIS A 1 98 ? 13.742 0.305 -8.491 1.00 90.31 98 HIS A CA 1
ATOM 706 C C . HIS A 1 98 ? 13.006 0.571 -9.803 1.00 90.31 98 HIS A C 1
ATOM 708 O O . HIS A 1 98 ? 11.777 0.556 -9.906 1.00 90.31 98 HIS A O 1
ATOM 714 N N . GLY A 1 99 ? 13.823 0.843 -10.812 1.00 89.38 99 GLY A N 1
ATOM 715 C CA . GLY A 1 99 ? 13.438 1.146 -12.174 1.00 89.38 99 GLY A CA 1
ATOM 716 C C . GLY A 1 99 ? 14.519 0.716 -13.153 1.00 89.38 99 GLY A C 1
ATOM 717 O O . GLY A 1 99 ? 15.600 0.289 -12.746 1.00 89.38 99 GLY A O 1
ATOM 718 N N . HIS A 1 100 ? 14.238 0.862 -14.443 1.00 92.00 100 HIS A N 1
ATOM 719 C CA . HIS A 1 100 ? 15.152 0.531 -15.533 1.00 92.00 100 HIS A CA 1
ATOM 720 C C . HIS A 1 100 ? 15.429 1.784 -16.367 1.00 92.00 100 HIS A C 1
ATOM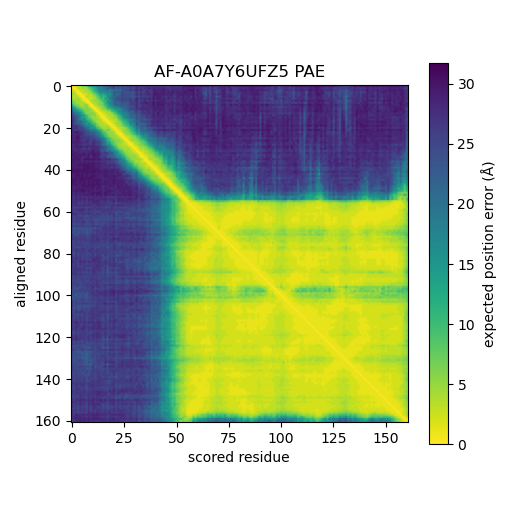 722 O O . HIS A 1 100 ? 14.521 2.559 -16.664 1.00 92.00 100 HIS A O 1
ATOM 728 N N . ASN A 1 101 ? 16.696 2.008 -16.732 1.00 92.56 101 ASN A N 1
ATOM 729 C CA . ASN A 1 101 ? 17.123 3.133 -17.579 1.00 92.56 101 ASN A CA 1
ATOM 730 C C . ASN A 1 101 ? 16.684 4.520 -17.058 1.00 92.56 101 ASN A C 1
ATOM 732 O O . ASN A 1 101 ? 16.346 5.412 -17.832 1.00 92.56 101 ASN A O 1
ATOM 736 N N . GLY A 1 102 ? 16.670 4.699 -15.733 1.00 92.06 102 GLY A N 1
ATOM 737 C CA . GLY A 1 102 ? 16.263 5.951 -15.084 1.00 92.06 102 GLY A CA 1
ATOM 738 C C . GLY A 1 102 ? 14.748 6.155 -14.958 1.00 92.06 102 GLY A C 1
ATOM 739 O O . GLY A 1 102 ? 14.326 7.171 -14.412 1.00 92.06 102 GLY A O 1
ATOM 740 N N . VAL A 1 103 ? 13.925 5.201 -15.406 1.00 94.62 103 VAL A N 1
ATOM 741 C CA . VAL A 1 103 ? 12.465 5.224 -15.244 1.00 94.62 103 VAL A CA 1
ATOM 742 C C . VAL A 1 103 ? 12.072 4.280 -14.115 1.00 94.62 103 VAL A C 1
ATOM 744 O O . VAL A 1 103 ? 12.340 3.084 -14.190 1.00 94.62 103 VAL A O 1
ATOM 747 N N . GLN A 1 104 ? 11.432 4.799 -13.068 1.00 94.50 104 GLN A N 1
ATOM 748 C CA . GLN A 1 104 ? 10.929 3.969 -11.973 1.00 94.50 104 GLN A CA 1
ATOM 749 C C . GLN A 1 104 ? 9.648 3.223 -12.341 1.00 94.50 104 GLN A C 1
ATOM 751 O O . GLN A 1 104 ? 8.755 3.778 -12.987 1.00 94.50 104 GLN A O 1
ATOM 756 N N . HIS A 1 105 ? 9.533 1.988 -11.851 1.00 97.06 105 HIS A N 1
ATOM 757 C CA . HIS A 1 105 ? 8.227 1.357 -11.726 1.00 97.06 105 HIS A CA 1
ATOM 758 C C . HIS A 1 105 ? 7.380 2.140 -10.716 1.00 97.06 105 HIS A C 1
ATOM 760 O O . HIS A 1 105 ? 7.891 2.709 -9.751 1.00 97.06 105 HIS A O 1
ATOM 766 N N . LYS A 1 106 ? 6.069 2.146 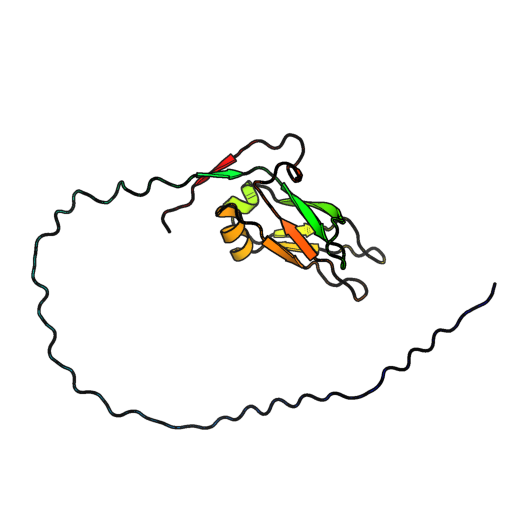-10.924 1.00 98.19 106 LYS A N 1
ATOM 767 C CA . LYS A 1 106 ? 5.092 2.726 -10.001 1.00 98.19 106 LYS A CA 1
ATOM 768 C C . LYS A 1 106 ? 3.972 1.732 -9.763 1.00 98.19 106 LYS A C 1
ATOM 770 O O . LYS A 1 106 ? 3.752 0.860 -10.596 1.00 98.19 106 LYS A O 1
ATOM 775 N N . PHE A 1 107 ? 3.239 1.864 -8.673 1.00 98.38 107 PHE A N 1
ATOM 776 C CA . PHE A 1 107 ? 2.008 1.109 -8.451 1.00 98.38 107 PHE A CA 1
ATOM 777 C C . PHE A 1 107 ? 0.914 2.037 -7.944 1.00 98.38 107 PHE A C 1
ATOM 779 O O . PHE A 1 107 ? 1.191 3.035 -7.277 1.00 98.38 107 PHE A O 1
ATOM 786 N N . THR A 1 108 ? -0.328 1.717 -8.289 1.00 98.50 108 THR A N 1
ATOM 787 C CA . THR A 1 108 ? -1.483 2.555 -7.976 1.00 98.50 108 THR A CA 1
ATOM 788 C C . THR A 1 108 ? -2.430 1.790 -7.068 1.00 98.50 108 THR A C 1
ATOM 790 O O . THR A 1 108 ? -2.856 0.690 -7.409 1.00 98.50 108 THR A O 1
ATOM 793 N N . LEU A 1 109 ? -2.767 2.379 -5.921 1.00 98.44 109 LEU A N 1
ATOM 794 C CA . LEU A 1 109 ? -3.898 1.938 -5.112 1.00 98.44 109 LEU A CA 1
ATOM 795 C C . LEU A 1 109 ? -5.110 2.780 -5.492 1.00 98.44 109 LEU A C 1
ATOM 797 O O . LEU A 1 109 ? -5.002 3.994 -5.654 1.00 98.44 109 LEU A O 1
ATOM 801 N N . ASP A 1 110 ? -6.260 2.131 -5.608 1.00 97.88 110 ASP A N 1
ATOM 802 C CA . ASP A 1 110 ? -7.539 2.753 -5.943 1.00 97.88 110 ASP A CA 1
ATOM 803 C C . ASP A 1 110 ? -8.560 2.476 -4.833 1.00 97.88 110 ASP A C 1
ATOM 805 O O . ASP A 1 110 ? -8.268 1.792 -3.847 1.00 97.88 110 ASP A O 1
ATOM 809 N N . ALA A 1 111 ? -9.774 3.001 -4.991 1.00 96.31 111 ALA A N 1
ATOM 810 C CA . ALA A 1 111 ? -10.836 2.852 -4.002 1.00 96.31 111 ALA A CA 1
ATOM 811 C C . ALA A 1 111 ? -11.137 1.383 -3.635 1.00 96.31 111 ALA A C 1
ATOM 813 O O . ALA A 1 111 ? -11.428 1.095 -2.473 1.00 96.31 111 ALA A O 1
ATOM 814 N N . SER A 1 112 ? -11.039 0.446 -4.584 1.00 97.12 112 SER A N 1
ATOM 815 C CA . SER A 1 112 ? -11.318 -0.976 -4.339 1.00 97.12 112 SER A CA 1
ATOM 816 C C . SER A 1 112 ? -10.222 -1.641 -3.498 1.00 97.12 112 SER A C 1
ATOM 818 O O . SER A 1 112 ? -10.511 -2.413 -2.576 1.00 97.12 112 SER A O 1
ATOM 820 N N . HIS A 1 113 ? -8.966 -1.261 -3.740 1.00 98.19 113 HIS A N 1
ATOM 821 C CA . HIS A 1 113 ? -7.826 -1.676 -2.932 1.00 98.19 113 HIS A CA 1
ATOM 822 C C . HIS A 1 113 ? -7.972 -1.187 -1.490 1.00 98.19 113 HIS A C 1
ATOM 824 O O . HIS A 1 113 ? -7.841 -1.972 -0.550 1.00 98.19 113 HIS A O 1
ATOM 830 N N . PHE A 1 114 ? -8.323 0.087 -1.303 1.00 97.06 114 PHE A N 1
ATOM 831 C CA . PHE A 1 114 ? -8.521 0.643 0.033 1.00 97.06 114 PHE A CA 1
ATOM 832 C C . PHE A 1 114 ? -9.713 0.036 0.762 1.00 97.06 114 PHE A C 1
ATOM 834 O O . PHE A 1 114 ? -9.611 -0.207 1.959 1.00 97.06 114 PHE A O 1
ATOM 841 N N . ALA A 1 115 ? -10.816 -0.266 0.075 1.00 95.31 115 ALA A N 1
ATOM 842 C CA . ALA A 1 115 ? -11.942 -0.967 0.690 1.00 95.31 115 ALA A CA 1
ATOM 843 C C . ALA A 1 115 ? -11.527 -2.340 1.248 1.00 95.31 115 ALA A C 1
ATOM 845 O O . ALA A 1 115 ? -11.984 -2.734 2.319 1.00 95.31 115 ALA A O 1
ATOM 846 N N . THR A 1 116 ? -10.632 -3.040 0.550 1.00 97.06 116 THR A N 1
ATOM 847 C CA . THR A 1 116 ? -10.081 -4.332 0.984 1.00 97.06 116 THR A CA 1
ATOM 848 C C . THR A 1 116 ? -9.129 -4.170 2.166 1.00 97.06 116 THR A C 1
ATOM 850 O O . THR A 1 116 ? -9.320 -4.801 3.205 1.00 97.06 116 THR A O 1
ATOM 853 N N . LEU A 1 117 ? -8.187 -3.229 2.078 1.00 96.94 117 LEU A N 1
ATOM 854 C CA . LEU A 1 117 ? -7.280 -2.905 3.182 1.00 96.94 117 LEU A CA 1
ATOM 855 C C . LEU A 1 117 ? -8.032 -2.448 4.439 1.00 96.94 117 LEU A C 1
ATOM 857 O O . LEU A 1 117 ? -7.655 -2.840 5.539 1.00 96.94 117 LEU A O 1
ATOM 861 N N . LYS A 1 118 ? -9.127 -1.686 4.290 1.00 95.19 118 LYS A N 1
ATOM 862 C CA . LYS A 1 118 ? -9.980 -1.251 5.407 1.00 95.19 118 LYS A CA 1
ATOM 863 C C . LYS A 1 118 ? -10.533 -2.427 6.203 1.00 95.19 118 LYS A C 1
ATOM 865 O O . LYS A 1 118 ? -10.600 -2.330 7.419 1.00 95.19 118 LYS A O 1
ATOM 870 N N . ARG A 1 119 ? -10.865 -3.543 5.545 1.00 94.69 119 ARG A N 1
ATOM 871 C CA . ARG A 1 119 ? -11.305 -4.791 6.198 1.00 94.69 119 ARG A CA 1
ATOM 872 C C . ARG A 1 119 ? -10.166 -5.562 6.873 1.00 94.69 119 ARG A C 1
ATOM 874 O O . ARG A 1 119 ? -10.400 -6.609 7.468 1.00 94.69 119 ARG A O 1
ATOM 881 N N . GLY A 1 120 ? -8.936 -5.052 6.806 1.00 94.56 120 GLY A N 1
ATOM 882 C CA . GLY A 1 120 ? -7.753 -5.739 7.308 1.00 94.56 120 GLY A CA 1
ATOM 883 C C . GLY A 1 120 ? -7.331 -6.912 6.430 1.00 94.56 120 GLY A C 1
ATOM 884 O O . GLY A 1 120 ? -6.650 -7.815 6.913 1.00 94.56 120 GLY A O 1
ATOM 885 N N . GLU A 1 121 ? -7.780 -6.930 5.177 1.00 97.12 121 GLU A N 1
ATOM 886 C CA . GLU A 1 121 ? -7.433 -7.946 4.194 1.00 97.12 121 GLU A CA 1
ATOM 887 C C . GLU A 1 121 ? -6.206 -7.507 3.390 1.00 97.12 121 GLU A C 1
ATOM 889 O O . GLU A 1 121 ? -5.961 -6.319 3.170 1.00 97.12 121 GLU A O 1
ATOM 894 N N . ARG A 1 122 ? -5.444 -8.492 2.919 1.00 97.88 122 ARG A N 1
ATOM 895 C CA . ARG A 1 122 ? -4.299 -8.284 2.033 1.00 97.88 122 ARG A CA 1
ATOM 896 C C . ARG A 1 122 ? -4.761 -8.058 0.598 1.00 97.88 122 ARG A C 1
ATOM 898 O O . ARG A 1 122 ? -5.680 -8.724 0.130 1.00 97.88 122 ARG A O 1
ATOM 905 N N . ILE A 1 123 ? -4.048 -7.204 -0.129 1.00 98.44 123 ILE A N 1
ATOM 906 C CA . ILE A 1 123 ? -4.231 -7.010 -1.577 1.00 98.44 123 ILE A CA 1
ATOM 907 C C . ILE A 1 123 ? -2.983 -7.412 -2.360 1.00 98.44 123 ILE A C 1
ATOM 909 O O . ILE A 1 123 ? -1.877 -7.367 -1.824 1.00 98.44 123 ILE A O 1
ATOM 913 N N . LEU A 1 124 ? -3.165 -7.749 -3.638 1.00 97.81 124 LEU A N 1
ATOM 914 C CA . LEU A 1 124 ? -2.098 -7.920 -4.626 1.00 97.81 124 LEU A CA 1
ATOM 915 C C . LEU A 1 124 ? -2.186 -6.804 -5.668 1.00 97.81 124 LEU A C 1
ATOM 917 O O . LEU A 1 124 ? -3.280 -6.438 -6.086 1.00 97.81 124 LEU A O 1
ATOM 921 N N . LEU A 1 125 ? -1.038 -6.280 -6.088 1.00 97.06 125 LEU A N 1
ATOM 922 C CA . LEU A 1 125 ? -0.928 -5.185 -7.048 1.00 97.06 125 LEU A CA 1
ATOM 923 C C . LEU A 1 125 ? 0.166 -5.490 -8.074 1.00 97.06 125 LEU A C 1
ATOM 925 O O . LEU A 1 125 ? 1.174 -6.125 -7.756 1.00 97.06 125 LEU A O 1
ATOM 929 N N . GLY A 1 126 ? -0.024 -4.996 -9.295 1.00 97.25 126 GLY A N 1
ATOM 930 C CA . GLY A 1 126 ? 1.016 -4.938 -10.319 1.00 97.25 126 GLY A CA 1
ATOM 931 C C . GLY A 1 126 ? 1.663 -3.554 -10.375 1.00 97.25 126 GLY A C 1
ATOM 932 O O . GLY A 1 126 ? 1.003 -2.547 -10.111 1.00 97.25 126 GLY A O 1
ATOM 933 N N . THR A 1 127 ? 2.942 -3.488 -10.738 1.00 97.81 127 THR A N 1
ATOM 934 C CA . THR A 1 127 ? 3.587 -2.217 -11.091 1.00 97.81 127 THR A CA 1
ATOM 935 C C . THR A 1 127 ? 3.371 -1.850 -12.563 1.00 97.81 127 THR A C 1
ATOM 937 O O . THR A 1 127 ? 2.971 -2.678 -13.382 1.00 97.81 127 THR A O 1
ATOM 940 N N . THR A 1 128 ? 3.667 -0.601 -12.926 1.00 97.75 128 THR A N 1
ATOM 941 C CA . THR A 1 128 ? 3.773 -0.157 -14.319 1.00 97.75 128 THR A CA 1
ATOM 942 C C . THR A 1 128 ? 4.812 -0.979 -15.077 1.00 97.75 128 THR A C 1
ATOM 944 O O . THR A 1 128 ? 5.824 -1.396 -14.511 1.00 97.75 128 THR A O 1
ATOM 947 N N . ILE A 1 129 ? 4.595 -1.172 -16.380 1.00 97.00 129 ILE A N 1
ATOM 948 C CA . ILE A 1 129 ? 5.577 -1.824 -17.249 1.00 97.00 129 ILE A CA 1
ATOM 949 C C . ILE A 1 129 ? 6.689 -0.824 -17.569 1.00 97.00 129 ILE A C 1
ATOM 951 O O . ILE A 1 129 ? 6.426 0.248 -18.116 1.00 97.00 129 ILE A O 1
ATOM 955 N N . VAL A 1 130 ? 7.928 -1.190 -17.257 1.00 96.19 130 VAL A N 1
ATOM 956 C CA . VAL A 1 130 ? 9.129 -0.436 -17.633 1.00 96.19 130 VAL A CA 1
ATOM 957 C C . VAL A 1 130 ? 10.079 -1.406 -18.315 1.00 96.19 130 VAL A C 1
ATOM 959 O O . VAL A 1 130 ? 10.322 -2.496 -17.807 1.00 96.19 130 VAL A O 1
ATOM 962 N N . ASP A 1 131 ? 10.584 -1.033 -19.492 1.00 94.62 131 ASP A N 1
ATOM 963 C CA . ASP A 1 131 ? 11.543 -1.848 -20.253 1.00 94.62 131 ASP A CA 1
ATOM 964 C C . ASP A 1 131 ? 11.082 -3.310 -20.444 1.00 94.62 131 ASP A C 1
ATOM 966 O O . ASP A 1 131 ? 11.816 -4.268 -20.218 1.00 94.62 131 ASP A O 1
ATOM 970 N N . GLY A 1 132 ? 9.800 -3.484 -20.784 1.00 94.25 132 GLY A N 1
ATOM 971 C CA . GLY A 1 132 ? 9.217 -4.785 -21.120 1.00 94.25 132 GLY A CA 1
ATOM 972 C C . GLY A 1 132 ? 8.895 -5.718 -19.948 1.00 94.25 132 GLY A C 1
ATOM 973 O O . GLY A 1 132 ? 8.507 -6.855 -20.203 1.00 94.25 132 GLY A O 1
ATOM 974 N N . HIS A 1 133 ? 9.005 -5.280 -18.689 1.00 94.00 133 HIS A N 1
ATOM 975 C CA . HIS A 1 133 ? 8.619 -6.100 -17.532 1.00 94.00 133 HIS A CA 1
ATOM 976 C C . HIS A 1 133 ? 7.896 -5.289 -16.444 1.00 94.00 133 HIS A C 1
ATOM 978 O O . HIS A 1 133 ? 7.870 -4.059 -16.477 1.00 94.00 133 HIS A O 1
ATOM 984 N N . SER A 1 134 ? 7.271 -5.992 -15.500 1.00 96.06 134 SER A N 1
ATOM 985 C CA . SER A 1 134 ? 6.575 -5.443 -14.333 1.00 96.06 134 SER A CA 1
ATOM 986 C C . SER A 1 134 ? 6.768 -6.365 -13.132 1.00 96.06 134 SER A C 1
ATOM 988 O O . SER A 1 134 ? 7.210 -7.506 -13.268 1.00 96.06 134 SER A O 1
ATOM 990 N N . HIS A 1 135 ? 6.384 -5.890 -11.953 1.00 96.19 135 HIS A N 1
ATOM 991 C CA . HIS A 1 135 ? 6.460 -6.648 -10.712 1.00 96.19 135 HIS A CA 1
ATOM 992 C C . HIS A 1 135 ? 5.087 -6.857 -10.098 1.00 96.19 135 HIS A C 1
ATOM 994 O O . HIS A 1 135 ? 4.155 -6.097 -10.353 1.00 96.19 135 HIS A O 1
ATOM 1000 N N . THR A 1 136 ? 4.999 -7.879 -9.250 1.00 97.12 136 THR A N 1
ATOM 1001 C CA . THR A 1 136 ? 3.871 -8.074 -8.341 1.00 97.12 136 THR A CA 1
ATOM 1002 C C . THR A 1 136 ? 4.306 -7.674 -6.938 1.00 97.12 136 THR A C 1
ATOM 1004 O O . THR A 1 136 ? 5.442 -7.924 -6.535 1.00 97.12 136 THR A O 1
ATOM 1007 N N . LEU A 1 137 ? 3.410 -7.055 -6.186 1.00 97.25 137 LEU A N 1
ATOM 1008 C CA . LEU A 1 137 ? 3.586 -6.753 -4.771 1.00 97.25 137 LEU A CA 1
ATOM 1009 C C . LEU A 1 137 ? 2.303 -7.088 -4.013 1.00 97.25 137 LEU A C 1
ATOM 1011 O O . LEU A 1 137 ? 1.230 -7.198 -4.607 1.00 97.25 137 LEU A O 1
ATOM 1015 N N . PHE A 1 138 ? 2.407 -7.217 -2.697 1.00 97.69 138 PHE A N 1
ATOM 1016 C CA . PHE A 1 138 ? 1.242 -7.227 -1.824 1.00 97.69 138 PHE A CA 1
ATOM 1017 C C . PHE A 1 138 ? 1.370 -6.197 -0.711 1.00 97.69 138 PHE A C 1
ATOM 1019 O O . PHE A 1 138 ? 2.470 -5.764 -0.366 1.00 97.69 138 PHE A O 1
ATOM 1026 N N . VAL A 1 139 ? 0.227 -5.822 -0.149 1.00 98.38 139 VAL A N 1
ATOM 1027 C CA . VAL A 1 139 ? 0.132 -4.910 0.993 1.00 98.38 139 VAL A CA 1
ATOM 1028 C C . VAL A 1 139 ? -0.701 -5.590 2.068 1.00 98.38 139 VAL A C 1
ATOM 1030 O O . VAL A 1 139 ? -1.808 -6.049 1.785 1.00 98.38 139 VAL A O 1
ATOM 1033 N N . ASP A 1 140 ? -0.157 -5.663 3.281 1.00 98.19 140 ASP A N 1
ATOM 1034 C CA . ASP A 1 140 ? -0.821 -6.227 4.456 1.00 98.19 140 ASP A CA 1
ATOM 1035 C C . ASP A 1 140 ? -0.694 -5.226 5.623 1.00 98.19 140 ASP A C 1
ATOM 1037 O O . ASP A 1 140 ? 0.411 -5.010 6.129 1.00 98.19 140 ASP A O 1
ATOM 1041 N N . PRO A 1 141 ? -1.783 -4.539 6.013 1.00 96.88 141 PRO A N 1
ATOM 1042 C CA . PRO A 1 141 ? -1.731 -3.464 7.003 1.00 96.88 141 PRO A CA 1
ATOM 1043 C C . PRO A 1 141 ? -1.749 -3.974 8.452 1.00 96.88 141 PRO A C 1
ATOM 1045 O O . PRO A 1 141 ? -1.748 -3.159 9.373 1.00 96.88 141 PRO A O 1
ATOM 1048 N N . ARG A 1 142 ? -1.818 -5.299 8.654 1.00 97.56 142 ARG A N 1
ATOM 1049 C CA . ARG A 1 142 ? -1.899 -5.946 9.974 1.00 97.56 142 ARG A CA 1
ATOM 1050 C C . ARG A 1 142 ? -0.673 -6.782 10.321 1.00 97.56 142 ARG A C 1
ATOM 1052 O O . ARG A 1 142 ? -0.523 -7.178 11.474 1.00 97.56 142 ARG A O 1
ATOM 1059 N N . ASP A 1 143 ? 0.133 -7.134 9.328 1.00 98.06 143 ASP A N 1
ATOM 1060 C CA . ASP A 1 143 ? 1.317 -7.958 9.530 1.00 98.06 143 ASP A CA 1
ATOM 1061 C C . ASP A 1 143 ? 2.513 -7.080 9.927 1.00 98.06 143 ASP A C 1
ATOM 1063 O O . ASP A 1 143 ? 3.028 -6.272 9.149 1.00 98.06 143 ASP A O 1
ATOM 1067 N N . GLU A 1 144 ? 2.965 -7.289 11.163 1.00 97.88 144 GLU A N 1
ATOM 1068 C CA . GLU A 1 144 ? 4.076 -6.583 11.802 1.00 97.88 144 GLU A CA 1
ATOM 1069 C C . GLU A 1 144 ? 5.390 -6.678 11.022 1.00 97.88 144 GLU A C 1
ATOM 1071 O O . GLU A 1 144 ? 6.237 -5.790 11.129 1.00 97.88 144 GLU A O 1
ATOM 1076 N N . ALA A 1 145 ? 5.573 -7.718 10.201 1.00 97.94 145 ALA A N 1
ATOM 1077 C CA . ALA A 1 145 ? 6.759 -7.848 9.359 1.00 97.94 145 ALA A CA 1
ATOM 1078 C C . ALA A 1 145 ? 6.871 -6.723 8.312 1.00 97.94 145 ALA A C 1
ATOM 1080 O O . ALA A 1 145 ? 7.961 -6.486 7.788 1.00 97.94 145 ALA A O 1
ATOM 1081 N N . TYR A 1 146 ? 5.763 -6.038 8.010 1.00 98.06 146 TYR A N 1
ATOM 1082 C CA . TYR A 1 146 ? 5.689 -4.968 7.015 1.00 98.06 146 TYR A CA 1
ATOM 1083 C C . TYR A 1 146 ? 5.498 -3.581 7.627 1.00 98.06 146 TYR A C 1
ATOM 1085 O O . TYR A 1 146 ? 5.532 -2.590 6.891 1.00 98.06 146 TYR A O 1
ATOM 1093 N N . ARG A 1 147 ? 5.363 -3.484 8.956 1.00 98.50 147 ARG A N 1
ATOM 1094 C CA . ARG A 1 147 ? 5.200 -2.213 9.666 1.00 98.50 147 ARG A CA 1
ATOM 1095 C C . ARG A 1 147 ? 6.331 -1.244 9.316 1.00 98.50 147 ARG A C 1
ATOM 1097 O O . ARG A 1 147 ? 7.516 -1.579 9.360 1.00 98.50 147 ARG A O 1
ATOM 1104 N N . VAL A 1 148 ? 5.968 -0.002 9.010 1.00 98.38 148 VAL A N 1
ATOM 1105 C CA . VAL A 1 148 ? 6.935 1.097 8.934 1.00 98.38 148 VAL A CA 1
ATOM 1106 C C . VAL A 1 148 ? 7.487 1.365 10.331 1.00 98.38 148 VAL A C 1
ATOM 1108 O O . VAL A 1 148 ? 6.729 1.548 11.279 1.00 98.38 148 VAL A O 1
ATOM 1111 N N . LEU A 1 149 ? 8.813 1.388 10.477 1.00 97.81 149 LEU A N 1
ATOM 1112 C CA . LEU A 1 149 ? 9.456 1.514 11.785 1.00 97.81 149 LEU A CA 1
ATOM 1113 C C . LEU A 1 149 ? 8.913 2.721 12.571 1.00 97.81 149 LEU A C 1
ATOM 1115 O O . LEU A 1 149 ? 9.014 3.861 12.124 1.00 97.81 149 L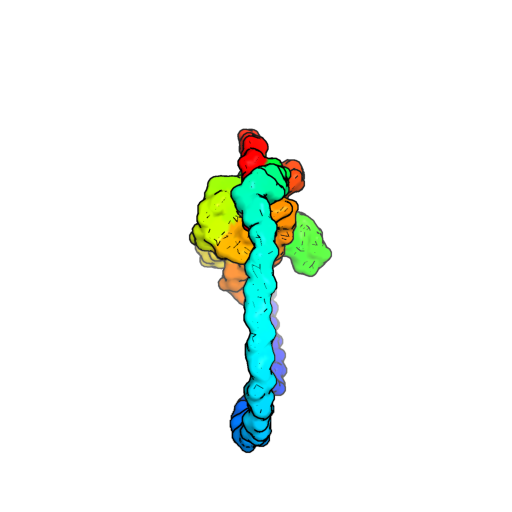EU A O 1
ATOM 1119 N N . GLY A 1 150 ? 8.362 2.453 13.758 1.00 97.69 150 GLY A N 1
ATOM 1120 C CA . GLY A 1 150 ? 7.795 3.476 14.641 1.00 97.69 150 GLY A CA 1
ATOM 1121 C C . GLY A 1 150 ? 6.369 3.924 14.302 1.00 97.69 150 GLY A C 1
ATOM 1122 O O . GLY A 1 150 ? 5.838 4.773 15.015 1.00 97.69 150 GLY A O 1
ATOM 1123 N N . ALA A 1 151 ? 5.731 3.370 13.266 1.00 98.12 151 ALA A N 1
ATOM 1124 C CA . ALA A 1 151 ? 4.342 3.684 12.950 1.00 98.12 151 ALA A CA 1
ATOM 1125 C C . ALA A 1 151 ? 3.407 3.225 14.083 1.00 98.12 151 ALA A C 1
ATOM 1127 O O . ALA A 1 151 ? 3.529 2.080 14.538 1.00 98.12 151 ALA A O 1
ATOM 1128 N N . PRO A 1 152 ? 2.490 4.088 14.556 1.00 98.19 152 PRO A N 1
ATOM 1129 C CA . PRO A 1 152 ? 1.552 3.732 15.609 1.00 98.19 152 PRO A CA 1
ATOM 1130 C C . PRO A 1 152 ? 0.463 2.789 15.092 1.00 98.19 152 PRO A C 1
ATOM 1132 O O . PRO A 1 152 ? 0.166 2.746 13.897 1.00 98.19 152 PRO A O 1
ATOM 1135 N N . ASP A 1 153 ? -0.169 2.081 16.025 1.00 98.31 153 ASP A N 1
ATOM 1136 C CA . ASP A 1 153 ? -1.439 1.415 15.755 1.00 98.31 153 ASP A CA 1
ATOM 1137 C C . ASP A 1 153 ? -2.545 2.458 15.603 1.00 98.31 153 ASP A C 1
ATOM 1139 O O . ASP A 1 153 ? -2.633 3.409 16.384 1.00 98.31 153 ASP A O 1
ATOM 1143 N N . VAL A 1 154 ? -3.426 2.238 14.638 1.00 98.00 154 VAL A N 1
ATOM 1144 C CA . VAL A 1 154 ? -4.613 3.048 14.391 1.00 98.00 154 VAL A CA 1
ATOM 1145 C C . VAL A 1 154 ? -5.819 2.123 14.330 1.00 98.00 154 VAL A C 1
ATOM 1147 O O . VAL A 1 154 ? -5.850 1.170 13.551 1.00 98.00 154 VAL A O 1
ATOM 1150 N N . ASP A 1 155 ? -6.822 2.421 15.146 1.00 96.38 155 ASP A N 1
ATOM 1151 C CA . ASP A 1 155 ? -8.098 1.717 15.148 1.00 96.38 155 ASP A CA 1
ATOM 1152 C C . ASP A 1 155 ? -8.990 2.270 14.024 1.00 96.38 155 ASP A C 1
ATOM 1154 O O . ASP A 1 155 ? -9.394 3.434 14.042 1.00 96.38 155 ASP A O 1
ATOM 1158 N N . VAL A 1 156 ? -9.282 1.438 13.022 1.00 94.31 156 VAL A N 1
ATOM 1159 C CA . VAL A 1 156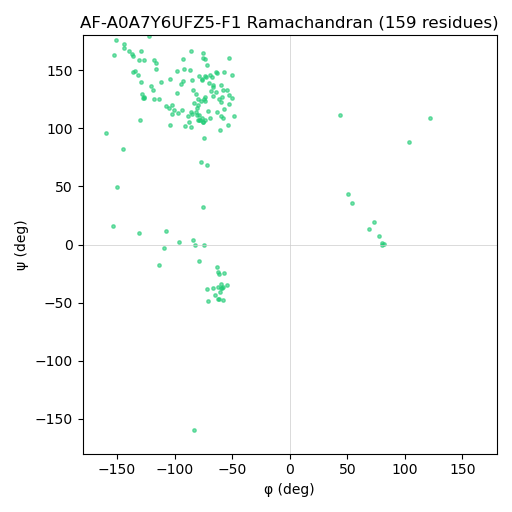 ? -10.106 1.792 11.860 1.00 94.31 156 VAL A CA 1
ATOM 1160 C C . VAL A 1 156 ? -11.487 1.146 11.999 1.00 94.31 156 VAL A C 1
ATOM 1162 O O . VAL A 1 156 ? -11.578 -0.085 12.017 1.00 94.31 156 VAL A O 1
ATOM 1165 N N . PRO A 1 157 ? -12.577 1.929 12.081 1.00 91.00 157 PRO A N 1
ATOM 1166 C CA . PRO A 1 157 ? -13.920 1.373 12.164 1.00 91.00 157 PRO A CA 1
ATOM 1167 C C . PRO A 1 157 ? -14.352 0.805 10.808 1.00 91.00 157 PRO A C 1
ATOM 1169 O O . PRO A 1 157 ? -14.342 1.497 9.785 1.00 91.00 157 PRO A O 1
ATOM 1172 N N . LEU A 1 158 ? -14.785 -0.453 10.806 1.00 84.00 158 LEU A N 1
ATOM 1173 C CA . LEU A 1 158 ? -15.580 -1.025 9.731 1.00 84.00 158 LEU A CA 1
ATOM 1174 C C . LEU A 1 158 ? -16.987 -0.462 9.905 1.00 84.00 158 LEU A C 1
ATOM 1176 O O . LEU A 1 158 ? -17.694 -0.816 10.849 1.00 84.00 158 LEU A O 1
ATOM 1180 N N . GLY A 1 159 ? -17.366 0.485 9.046 1.00 75.12 159 GLY A N 1
ATOM 1181 C CA . GLY A 1 159 ? -18.746 0.969 9.003 1.00 75.12 159 GLY A CA 1
ATOM 1182 C C . GLY A 1 159 ? -19.732 -0.197 8.864 1.00 75.12 159 GLY A C 1
ATOM 1183 O O . GLY A 1 159 ? -19.347 -1.293 8.456 1.00 75.12 159 GLY A O 1
ATOM 1184 N N . CYS A 1 160 ? -21.000 0.034 9.204 1.00 67.25 160 CYS A N 1
ATOM 1185 C CA . CYS A 1 160 ? -22.050 -0.956 8.974 1.00 67.25 160 CYS 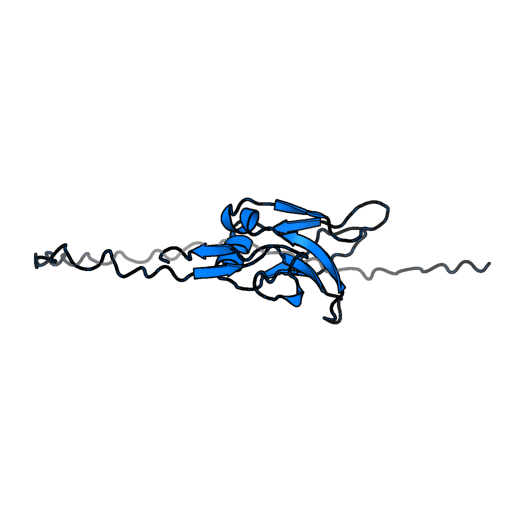A CA 1
ATOM 1186 C C . CYS A 1 160 ? -22.083 -1.303 7.477 1.00 67.25 160 CYS A C 1
ATOM 1188 O O . CYS A 1 160 ? -22.310 -0.407 6.660 1.00 67.25 160 CYS A O 1
ATOM 1190 N N . VAL A 1 161 ? -21.797 -2.561 7.135 1.00 58.31 161 VAL A N 1
ATOM 1191 C CA . VAL A 1 161 ? -21.894 -3.094 5.765 1.00 58.31 161 VAL A CA 1
ATOM 1192 C C . VAL A 1 161 ? -23.279 -3.663 5.526 1.00 58.31 161 VAL A C 1
ATOM 1194 O O . VAL A 1 161 ? -23.806 -4.301 6.466 1.00 58.31 161 VAL A O 1
#

Secondary structure (DSSP, 8-state):
---------------------------PPPPP-PPPPP-------TTSSTT----EEEEE--EEEEEE-TTS-EEEEEEEE-HHHHHH---EEEEEEEEETTEEEEEEE-HHHHHHHHTT--EEEEPPPBTTB--EEEE-SS-GGGBPTTPPPEEEEE---

Nearest PDB structures (foldseek):
  2enj-assembly1_A  TM=3.523E-01  e=5.175E-01  Homo sapiens
  5j0c-assembly1_A  TM=3.203E-01  e=2.132E+00  Homo sapiens

Sequence (161 aa):
MQRREFMWMFGSGGLITFVAGCEPGAQAPAADAAPSPEPDARGVDAATSIDACTQAIVKMHDTNAQALYLDGTKGPLTGVVTVAQVIAGTTVTLDFWHGHNGVQHKFTLDASHFATLKRGERILLGTTIVDGHSHTLFVDPRDEAYRVLGAPDVDVPLGCV

Solvent-accessible surface area (backbone atoms only — not comparable to full-atom values): 10389 Å² total; per-residue (Å²): 138,84,87,81,86,84,84,81,82,81,83,77,87,81,86,83,80,82,80,83,79,85,80,88,86,81,87,75,80,86,77,82,85,74,83,81,80,79,82,80,85,70,84,73,78,92,80,81,74,87,81,74,69,72,59,52,67,34,68,32,29,26,16,28,28,38,31,38,43,98,86,68,48,80,51,62,72,27,42,81,48,43,55,68,51,39,72,68,34,62,68,45,75,40,61,43,84,55,57,55,98,90,41,66,27,32,36,70,48,40,50,70,55,20,59,40,45,54,74,62,36,70,50,79,46,61,37,44,75,47,95,92,42,65,47,44,31,35,42,40,46,66,48,73,94,30,46,40,89,86,51,60,81,43,81,38,72,39,69,88,126

Foldseek 3Di:
DDDDDDDDDDDDDDDDDDDPDDDDDDDDDDDDDDDDDDDDPDDDPPPPDPPPCPFDKDKFWWFWKWWADPVRDTDDTFWTDGVVCLQVQDKDKGFGPDAPPPDTWIWIDHSVNSVQVLVQHKDKTWTDDHPRDITIIMIGGRDPVGHDPPTDIDIRTDPDD